Protein AF-A0A968F7E0-F1 (afdb_monomer_lite)

Structure (mmCIF, N/CA/C/O backbone):
data_AF-A0A968F7E0-F1
#
_entry.id   AF-A0A968F7E0-F1
#
loop_
_atom_site.group_PDB
_atom_site.id
_atom_site.type_symbol
_atom_site.label_atom_id
_atom_site.label_alt_id
_atom_site.label_comp_id
_atom_site.label_asym_id
_atom_site.label_entity_id
_atom_site.label_seq_id
_atom_site.pdbx_PDB_ins_code
_atom_site.Cartn_x
_atom_site.Cartn_y
_atom_site.Cartn_z
_atom_site.occupancy
_atom_site.B_iso_or_equiv
_atom_site.auth_seq_id
_atom_site.auth_comp_id
_atom_site.auth_asym_id
_atom_site.auth_atom_id
_atom_site.pdbx_PDB_model_num
ATOM 1 N N . ASN A 1 1 ? 20.312 -10.559 -6.177 1.00 51.75 1 ASN A N 1
ATOM 2 C CA . ASN A 1 1 ? 20.698 -9.211 -6.650 1.00 51.75 1 ASN A CA 1
ATOM 3 C C . ASN A 1 1 ? 19.522 -8.268 -6.496 1.00 51.75 1 ASN A C 1
ATOM 5 O O . ASN A 1 1 ? 18.759 -8.102 -7.439 1.00 51.75 1 ASN A O 1
ATOM 9 N N . LEU A 1 2 ? 19.345 -7.714 -5.297 1.00 56.06 2 LEU A N 1
ATOM 10 C CA . LEU A 1 2 ? 18.481 -6.549 -5.111 1.00 56.06 2 LEU A CA 1
ATOM 11 C C . LEU A 1 2 ? 19.252 -5.317 -5.614 1.00 56.06 2 LEU A C 1
ATOM 13 O O . LEU A 1 2 ? 20.476 -5.282 -5.449 1.00 56.06 2 LEU A O 1
ATOM 17 N N . PRO A 1 3 ? 18.596 -4.344 -6.263 1.00 62.72 3 PRO A N 1
ATOM 18 C CA . PRO A 1 3 ? 19.257 -3.106 -6.649 1.00 62.72 3 PRO A CA 1
ATOM 19 C C . PRO A 1 3 ? 19.772 -2.392 -5.396 1.00 62.72 3 PRO A C 1
ATOM 21 O O . PRO A 1 3 ? 19.087 -2.336 -4.374 1.00 62.72 3 PRO A O 1
ATOM 24 N N . GLN A 1 4 ? 20.988 -1.854 -5.465 1.00 68.12 4 GLN A N 1
ATOM 25 C CA . GLN A 1 4 ? 21.515 -1.041 -4.379 1.00 68.12 4 GLN A CA 1
ATOM 26 C C . GLN A 1 4 ? 20.740 0.277 -4.365 1.00 68.12 4 GLN A C 1
ATOM 28 O O . GLN A 1 4 ? 20.821 1.064 -5.307 1.00 68.12 4 GLN A O 1
ATOM 33 N N . ALA A 1 5 ? 19.942 0.489 -3.324 1.00 68.81 5 ALA A N 1
ATOM 34 C CA . ALA A 1 5 ? 19.170 1.709 -3.197 1.00 68.81 5 ALA A CA 1
ATOM 35 C C . ALA A 1 5 ? 20.101 2.846 -2.748 1.00 68.81 5 ALA A C 1
ATOM 37 O O . ALA A 1 5 ? 20.697 2.784 -1.674 1.00 68.81 5 ALA A O 1
ATOM 38 N N . CYS A 1 6 ? 20.244 3.867 -3.590 1.00 75.06 6 CYS A N 1
ATOM 39 C CA . CYS A 1 6 ? 20.906 5.119 -3.251 1.00 75.06 6 CYS A CA 1
ATOM 40 C C . CYS A 1 6 ? 19.848 6.218 -3.314 1.00 75.06 6 CYS A C 1
ATOM 42 O O . CYS A 1 6 ? 19.402 6.598 -4.393 1.00 75.06 6 CYS A O 1
ATOM 44 N N . PHE A 1 7 ? 19.397 6.674 -2.153 1.00 76.94 7 PHE A N 1
ATOM 45 C CA . PHE A 1 7 ? 18.449 7.773 -2.027 1.00 76.94 7 PHE A CA 1
ATOM 46 C C . PHE A 1 7 ? 18.911 8.696 -0.903 1.00 76.94 7 PHE A C 1
ATOM 48 O O . PHE A 1 7 ? 19.540 8.255 0.060 1.00 76.94 7 PHE A O 1
ATOM 55 N N . ALA A 1 8 ? 18.618 9.986 -1.039 1.00 81.75 8 ALA A N 1
ATOM 56 C CA . ALA A 1 8 ? 18.859 10.945 0.024 1.00 81.75 8 ALA A CA 1
ATOM 57 C C . ALA A 1 8 ? 17.731 10.832 1.055 1.00 81.75 8 ALA A C 1
ATOM 59 O O . ALA A 1 8 ? 16.564 11.040 0.725 1.00 81.75 8 ALA A O 1
ATOM 60 N N . GLU A 1 9 ? 18.069 10.503 2.300 1.00 84.00 9 GLU A N 1
ATOM 61 C CA . GLU A 1 9 ? 17.119 10.643 3.399 1.00 84.00 9 GLU A CA 1
ATOM 62 C C . GLU A 1 9 ? 17.078 12.094 3.868 1.00 84.00 9 GLU A C 1
ATOM 64 O O . GLU A 1 9 ? 18.103 12.751 4.057 1.00 84.00 9 GLU A O 1
ATOM 69 N N . ILE A 1 10 ? 15.864 12.598 4.056 1.00 83.62 10 ILE A N 1
ATOM 70 C CA . ILE A 1 10 ? 15.644 13.908 4.651 1.00 83.62 10 ILE A CA 1
ATOM 71 C C . ILE A 1 10 ? 15.666 13.711 6.168 1.00 83.62 10 ILE A C 1
ATOM 73 O O . ILE A 1 10 ? 14.897 12.914 6.699 1.00 83.62 10 ILE A O 1
ATOM 77 N N . ASN A 1 11 ? 16.507 14.466 6.880 1.00 81.88 11 ASN A N 1
ATOM 78 C CA . ASN A 1 11 ? 16.614 14.435 8.348 1.00 81.88 11 ASN A CA 1
ATOM 79 C C . ASN A 1 11 ? 15.422 15.123 9.048 1.00 81.88 11 ASN A C 1
ATOM 81 O O . ASN A 1 11 ? 15.596 15.915 9.976 1.00 81.88 11 ASN A O 1
ATOM 85 N N . GLN A 1 12 ? 14.199 14.863 8.590 1.00 85.75 12 GLN A N 1
ATOM 86 C CA . GLN A 1 12 ? 12.973 15.310 9.239 1.00 85.75 12 GLN A CA 1
ATOM 87 C C . GLN A 1 12 ? 12.021 14.128 9.419 1.00 85.75 12 GLN A C 1
ATOM 89 O O . GLN A 1 12 ? 11.762 13.401 8.460 1.00 85.75 12 GLN A O 1
ATOM 94 N N . PRO A 1 13 ? 11.475 13.935 10.631 1.00 89.06 13 PRO A N 1
ATOM 95 C CA . PRO A 1 13 ? 10.511 12.877 10.862 1.00 89.06 13 PRO A CA 1
ATOM 96 C C . PRO A 1 13 ? 9.209 13.193 10.126 1.00 89.06 13 PRO A C 1
ATOM 98 O O . PRO A 1 13 ? 8.702 14.315 10.192 1.00 89.06 13 PRO A O 1
ATOM 101 N N . ILE A 1 14 ? 8.640 12.179 9.474 1.00 93.00 14 ILE A N 1
ATOM 102 C CA . ILE A 1 14 ? 7.366 12.324 8.760 1.00 93.00 14 ILE A CA 1
ATOM 103 C C . ILE A 1 14 ? 6.211 12.692 9.697 1.00 93.00 14 ILE A C 1
ATOM 105 O O . ILE A 1 14 ? 5.257 13.297 9.237 1.00 93.00 14 ILE A O 1
ATOM 109 N N . SER A 1 15 ? 6.326 12.419 11.003 1.00 90.62 15 SER A N 1
ATOM 110 C CA . SER A 1 15 ? 5.326 12.784 12.017 1.00 90.62 15 SER A CA 1
ATOM 111 C C . SER A 1 15 ? 5.107 14.293 12.168 1.00 90.62 15 SER A C 1
ATOM 113 O O . SER A 1 15 ? 4.170 14.717 12.831 1.00 90.62 15 SER A O 1
ATOM 115 N N . LYS A 1 16 ? 5.965 15.126 11.561 1.00 91.19 16 LYS A N 1
ATOM 116 C CA . LYS A 1 16 ? 5.742 16.576 11.438 1.00 91.19 16 LYS A CA 1
ATOM 117 C C . LYS A 1 16 ? 4.886 16.968 10.230 1.00 91.19 16 LYS A C 1
ATOM 119 O O . LYS A 1 16 ? 4.508 18.129 10.136 1.00 91.19 16 LYS A O 1
ATOM 124 N N . LYS A 1 17 ? 4.666 16.042 9.294 1.00 91.88 17 LYS A N 1
ATOM 125 C CA . LYS A 1 17 ? 3.908 16.240 8.051 1.00 91.88 17 LYS A CA 1
ATOM 126 C C . LYS A 1 17 ? 2.617 15.429 8.018 1.00 91.88 17 LYS A C 1
ATOM 128 O O . LYS A 1 17 ? 1.662 15.889 7.426 1.00 91.88 17 LYS A O 1
ATOM 133 N N . VAL A 1 18 ? 2.617 14.226 8.589 1.00 94.06 18 VAL A N 1
ATOM 134 C CA . VAL A 1 18 ? 1.445 13.354 8.671 1.00 94.06 18 VAL A CA 1
ATOM 135 C C . VAL A 1 18 ? 1.449 12.608 9.995 1.00 94.06 18 VAL A C 1
ATOM 137 O O . VAL A 1 18 ? 2.458 12.000 10.363 1.00 94.06 18 VAL A O 1
ATOM 140 N N . ASP A 1 19 ? 0.332 12.658 10.707 1.00 95.19 19 ASP A N 1
ATOM 141 C CA . ASP A 1 19 ? 0.129 11.899 11.936 1.00 95.19 19 ASP A CA 1
ATOM 142 C C . ASP A 1 19 ? -0.545 10.551 11.649 1.00 95.19 19 ASP A C 1
ATOM 144 O O . ASP A 1 19 ? -1.306 10.411 10.690 1.00 95.19 19 ASP A O 1
ATOM 148 N N . VAL A 1 20 ? -0.255 9.542 12.468 1.00 96.44 20 VAL A N 1
ATOM 149 C CA . VAL A 1 20 ? -0.835 8.199 12.339 1.00 96.44 20 VAL A CA 1
ATOM 150 C C . VAL A 1 20 ? -1.419 7.794 13.679 1.00 96.44 20 VAL A C 1
ATOM 152 O O . VAL A 1 20 ? -0.690 7.575 14.647 1.00 96.44 20 VAL A O 1
ATOM 155 N N . GLU A 1 21 ? -2.733 7.616 13.711 1.00 97.19 21 GLU A N 1
ATOM 156 C CA . GLU A 1 21 ? -3.457 7.160 14.889 1.00 97.19 21 GLU A CA 1
ATOM 157 C C . GLU A 1 21 ? -4.048 5.769 14.657 1.00 97.19 21 GLU A C 1
ATOM 159 O O . GLU A 1 21 ? -4.611 5.477 13.604 1.00 97.19 21 GLU A O 1
ATOM 164 N N . ILE A 1 22 ? -3.948 4.905 15.667 1.00 98.00 22 ILE A N 1
ATOM 165 C CA . ILE A 1 22 ? -4.528 3.561 15.649 1.00 98.00 22 ILE A CA 1
ATOM 166 C C . ILE A 1 22 ? -5.577 3.492 16.753 1.00 98.00 22 ILE A C 1
ATOM 168 O O . ILE A 1 22 ? -5.246 3.435 17.937 1.00 98.00 22 ILE A O 1
ATOM 172 N N . HIS A 1 23 ? -6.850 3.498 16.371 1.00 98.12 23 HIS A N 1
ATOM 173 C CA . HIS A 1 23 ? -7.985 3.435 17.300 1.00 98.12 23 HIS A CA 1
ATOM 174 C C . HIS A 1 23 ? -8.474 1.999 17.533 1.00 98.12 23 HIS A C 1
ATOM 176 O O . HIS A 1 23 ? -9.282 1.765 18.426 1.00 98.12 23 HIS A O 1
ATOM 182 N N . CYS A 1 24 ? -7.961 1.028 16.772 1.00 97.50 24 CYS A N 1
ATOM 183 C CA . CYS A 1 24 ? -8.291 -0.397 16.884 1.00 97.50 24 CYS A CA 1
ATOM 184 C C . CYS A 1 24 ? -7.036 -1.279 17.094 1.00 97.50 24 CYS A C 1
ATOM 186 O O . CYS A 1 24 ? -6.760 -2.170 16.291 1.00 97.50 24 CYS A O 1
ATOM 188 N N . PRO A 1 25 ? -6.245 -1.076 18.169 1.00 97.12 25 PRO A N 1
ATOM 189 C CA . PRO A 1 25 ? -4.948 -1.743 18.354 1.00 97.12 25 PRO A CA 1
ATOM 190 C C . PRO A 1 25 ? -5.029 -3.273 18.481 1.00 97.12 25 PRO A C 1
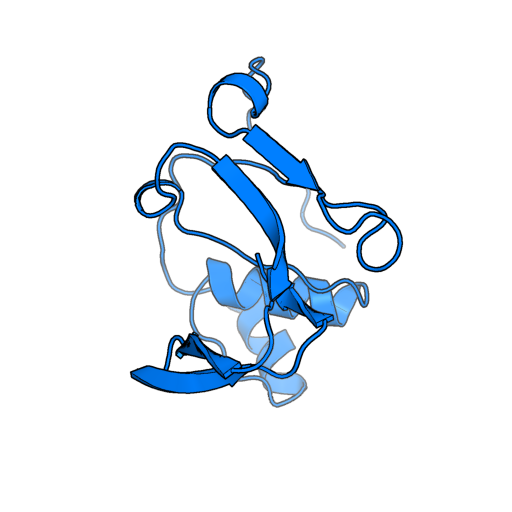ATOM 192 O O . PRO A 1 25 ? -4.029 -3.960 18.290 1.00 97.12 25 PRO A O 1
ATOM 195 N N . THR A 1 26 ? -6.202 -3.826 18.798 1.00 96.62 26 THR A N 1
ATOM 196 C CA . THR A 1 26 ? -6.429 -5.278 18.805 1.00 96.62 26 THR A CA 1
ATOM 197 C C . THR A 1 26 ? -6.421 -5.858 17.390 1.00 96.62 26 THR A C 1
ATOM 199 O O . THR A 1 26 ? -5.830 -6.914 17.172 1.00 96.62 26 THR A O 1
ATOM 202 N N . THR A 1 27 ? -7.037 -5.160 16.433 1.00 95.69 27 THR A N 1
ATOM 203 C CA . THR A 1 27 ? -7.204 -5.621 15.044 1.00 95.69 27 THR A CA 1
ATOM 204 C C . THR A 1 27 ? -6.061 -5.131 14.149 1.00 95.69 27 THR A C 1
ATOM 206 O O . THR A 1 27 ? -5.605 -5.849 13.261 1.00 95.69 27 THR A O 1
ATOM 209 N N . CYS A 1 28 ? -5.527 -3.940 14.428 1.00 97.00 28 CYS A N 1
ATOM 210 C CA . CYS A 1 28 ? -4.329 -3.390 13.804 1.00 97.00 28 CYS A CA 1
ATOM 211 C C . CYS A 1 28 ? -3.294 -3.037 14.886 1.00 97.00 28 CYS A C 1
ATOM 213 O O . CYS A 1 28 ? -3.243 -1.900 15.345 1.00 97.00 28 CYS A O 1
ATOM 215 N N . PRO A 1 29 ? -2.432 -3.976 15.312 1.00 97.00 29 PRO A N 1
ATOM 216 C CA . PRO A 1 29 ? -1.458 -3.708 16.374 1.00 97.00 29 PRO A CA 1
ATOM 217 C C . PRO A 1 29 ? -0.318 -2.783 15.934 1.00 97.00 29 PRO A C 1
ATOM 219 O O . PRO A 1 29 ? 0.435 -2.281 16.768 1.00 97.00 29 PRO A O 1
ATOM 222 N N . ARG A 1 30 ? -0.142 -2.587 14.622 1.00 96.94 30 ARG A N 1
ATOM 223 C CA . ARG A 1 30 ? 0.915 -1.748 14.065 1.00 96.94 30 ARG A CA 1
ATOM 224 C C . ARG A 1 30 ? 0.528 -1.218 12.692 1.00 96.94 30 ARG A C 1
ATOM 226 O O . ARG A 1 30 ? 0.211 -1.994 11.797 1.00 96.94 30 ARG A O 1
ATOM 233 N N . TYR A 1 31 ? 0.717 0.084 12.520 1.00 96.38 31 TYR A N 1
ATOM 234 C CA . TYR A 1 31 ? 0.671 0.772 11.238 1.00 96.38 31 TYR A CA 1
ATOM 235 C C . TYR A 1 31 ? 1.942 1.606 11.079 1.00 96.38 31 TYR A C 1
ATOM 237 O O . TYR A 1 31 ? 2.365 2.283 12.016 1.00 96.38 31 TYR A O 1
ATOM 245 N N . ALA A 1 32 ? 2.595 1.516 9.923 1.00 94.69 32 ALA A N 1
ATOM 246 C CA . ALA A 1 32 ? 3.826 2.244 9.642 1.00 94.69 32 ALA A CA 1
ATOM 247 C C . ALA A 1 32 ? 3.708 2.948 8.294 1.00 94.69 32 ALA A C 1
ATOM 249 O O . ALA A 1 32 ? 3.231 2.363 7.326 1.00 94.69 32 ALA A O 1
ATOM 250 N N . ALA A 1 33 ? 4.181 4.189 8.238 1.00 94.62 33 ALA A N 1
ATOM 251 C CA . ALA A 1 33 ? 4.166 5.002 7.034 1.0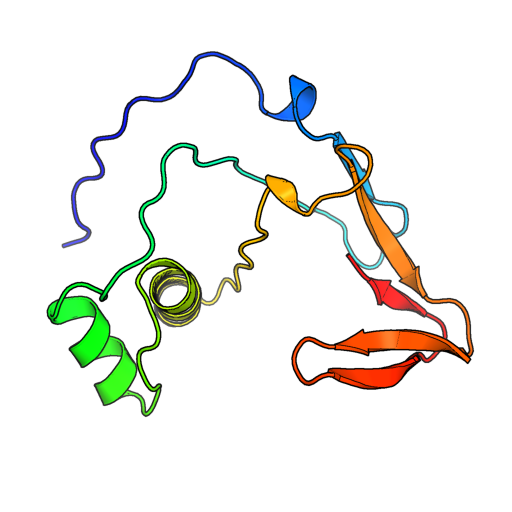0 94.62 33 ALA A CA 1
ATOM 252 C C . ALA A 1 33 ? 5.575 5.502 6.705 1.00 94.62 33 ALA A C 1
ATOM 254 O O . ALA A 1 33 ? 6.436 5.630 7.581 1.00 94.62 33 ALA A O 1
ATOM 255 N N . ARG A 1 34 ? 5.798 5.802 5.427 1.00 93.12 34 ARG A N 1
ATOM 256 C CA . ARG A 1 34 ? 6.963 6.532 4.926 1.00 93.12 34 ARG A CA 1
ATOM 257 C C . ARG A 1 34 ? 6.477 7.516 3.870 1.00 93.12 34 ARG A C 1
ATOM 259 O O . ARG A 1 34 ? 5.657 7.149 3.039 1.00 93.12 34 ARG A O 1
ATOM 266 N N . LEU A 1 35 ? 7.007 8.736 3.896 1.00 93.12 35 LEU A N 1
ATOM 267 C CA . LEU A 1 35 ? 6.770 9.732 2.857 1.00 93.12 35 LEU A CA 1
ATOM 268 C C . LEU A 1 35 ? 7.929 9.708 1.858 1.00 93.12 35 LEU A C 1
ATOM 270 O O . LEU A 1 35 ? 9.096 9.702 2.262 1.00 93.12 35 LEU A O 1
ATOM 274 N N . ILE A 1 36 ? 7.601 9.685 0.569 1.00 92.62 36 ILE A N 1
ATOM 275 C CA . ILE A 1 36 ? 8.558 9.778 -0.533 1.00 92.62 36 ILE A CA 1
ATOM 276 C C . ILE A 1 36 ? 8.139 10.981 -1.376 1.00 92.62 36 ILE A C 1
ATOM 278 O O . ILE A 1 36 ? 7.091 10.954 -2.014 1.00 92.62 36 ILE A O 1
ATOM 282 N N . ASP A 1 37 ? 8.953 12.033 -1.351 1.00 89.88 37 ASP A N 1
ATOM 283 C CA . ASP A 1 37 ? 8.702 13.267 -2.095 1.00 89.88 37 ASP A CA 1
ATOM 284 C C . ASP A 1 37 ? 9.301 13.184 -3.515 1.00 89.88 37 ASP A C 1
ATOM 286 O O . ASP A 1 37 ? 10.271 12.461 -3.752 1.00 89.88 37 ASP A O 1
ATOM 290 N N . ASN A 1 38 ? 8.757 13.976 -4.446 1.00 90.69 38 ASN A N 1
ATOM 291 C CA . ASN A 1 38 ? 9.226 14.103 -5.837 1.00 90.69 38 ASN A CA 1
ATOM 292 C C . ASN A 1 38 ? 9.177 12.797 -6.653 1.00 90.69 38 ASN A C 1
ATOM 294 O O . ASN A 1 38 ? 10.078 12.508 -7.442 1.00 90.69 38 ASN A O 1
ATOM 298 N N . VAL A 1 39 ? 8.123 12.001 -6.467 1.00 93.56 39 VAL A N 1
ATOM 299 C CA . VAL A 1 39 ? 7.882 10.806 -7.282 1.00 93.56 39 VAL A CA 1
ATOM 300 C C . VAL A 1 39 ? 7.283 11.210 -8.628 1.00 93.56 39 VAL A C 1
ATOM 302 O O . VAL A 1 39 ? 6.230 11.839 -8.683 1.00 93.56 39 VAL A O 1
ATOM 305 N N . GLU A 1 40 ? 7.925 10.804 -9.722 1.00 94.94 40 GLU A N 1
ATOM 306 C CA . GLU A 1 40 ? 7.350 10.892 -11.065 1.00 94.94 40 GLU A CA 1
ATOM 307 C C . GLU A 1 40 ? 6.631 9.580 -11.400 1.00 94.94 40 GLU A C 1
ATOM 309 O O . GLU A 1 40 ? 7.245 8.508 -11.402 1.00 94.94 40 GLU A O 1
ATOM 314 N N . ILE A 1 41 ? 5.327 9.649 -11.675 1.00 97.06 41 ILE A N 1
ATOM 315 C CA . ILE A 1 41 ? 4.555 8.482 -12.111 1.00 97.06 41 ILE A CA 1
ATOM 316 C C . ILE A 1 41 ? 4.886 8.177 -13.567 1.00 97.06 41 ILE A C 1
ATOM 318 O O . ILE A 1 41 ? 4.773 9.032 -14.443 1.00 97.06 41 ILE A O 1
ATOM 322 N N . GLY A 1 42 ? 5.248 6.930 -13.841 1.00 97.56 42 GLY A N 1
ATOM 323 C CA . GLY A 1 42 ? 5.635 6.513 -15.179 1.00 97.56 42 GLY A CA 1
ATOM 324 C C . GLY A 1 42 ? 5.638 5.005 -15.355 1.00 97.56 42 GLY A C 1
ATOM 325 O O . GLY A 1 42 ? 5.175 4.239 -14.508 1.00 97.56 42 GLY A O 1
ATOM 326 N N . LYS A 1 43 ? 6.172 4.562 -16.493 1.00 97.75 43 LYS A N 1
ATOM 327 C CA . LYS A 1 43 ? 6.284 3.138 -16.799 1.00 97.75 43 LYS A CA 1
ATOM 328 C C . LYS A 1 43 ? 7.318 2.470 -15.890 1.00 97.75 43 LYS A C 1
ATOM 330 O O . LYS A 1 43 ? 8.428 2.971 -15.722 1.00 97.75 43 LYS A O 1
ATOM 335 N N . SER A 1 44 ? 6.979 1.292 -15.380 1.00 97.62 44 SER A N 1
ATOM 336 C CA . SER A 1 44 ? 7.902 0.465 -14.604 1.00 97.62 44 SER A CA 1
ATOM 337 C C . SER A 1 44 ? 9.107 -0.007 -15.426 1.00 97.62 44 SER A C 1
ATOM 339 O O . SER A 1 44 ? 9.003 -0.211 -16.642 1.00 97.62 44 SER A O 1
ATOM 341 N N . PRO A 1 45 ? 10.263 -0.257 -14.789 1.00 96.00 45 PRO A N 1
ATOM 342 C CA . PRO A 1 45 ? 11.399 -0.874 -15.459 1.00 96.00 45 PRO A CA 1
ATOM 343 C C . PRO A 1 45 ? 11.033 -2.232 -16.075 1.00 96.00 45 PRO A C 1
ATOM 345 O O . PRO A 1 45 ? 10.335 -3.039 -15.462 1.00 96.00 45 PRO A O 1
ATOM 348 N N . ASN A 1 46 ? 11.576 -2.534 -17.260 1.00 96.94 46 ASN A N 1
ATOM 349 C CA . ASN A 1 46 ? 11.244 -3.757 -18.008 1.00 96.94 46 ASN A CA 1
ATOM 350 C C . ASN A 1 46 ? 11.426 -5.054 -17.201 1.00 96.94 46 ASN A C 1
ATOM 352 O O . ASN A 1 46 ? 10.699 -6.019 -17.417 1.00 96.94 46 ASN A O 1
ATOM 356 N N . TRP A 1 47 ? 12.399 -5.103 -16.287 1.00 95.62 47 TRP A N 1
ATOM 357 C CA . TRP A 1 47 ? 12.623 -6.283 -15.452 1.00 95.62 47 TRP A CA 1
ATOM 358 C C . TRP A 1 47 ? 11.473 -6.523 -14.464 1.00 95.62 47 TRP A C 1
ATOM 360 O O . TRP A 1 47 ? 11.140 -7.676 -14.208 1.00 95.62 47 TRP A O 1
ATOM 370 N N . MET A 1 48 ? 10.859 -5.459 -13.938 1.00 96.56 48 MET A N 1
ATOM 371 C CA . MET A 1 48 ? 9.748 -5.543 -12.990 1.00 96.56 48 MET A CA 1
ATOM 372 C C . MET A 1 48 ? 8.478 -5.962 -13.721 1.00 96.56 48 MET A C 1
ATOM 374 O O . MET A 1 48 ? 7.828 -6.913 -13.301 1.00 96.56 48 MET A O 1
ATOM 378 N N . ILE A 1 49 ? 8.214 -5.340 -14.876 1.00 97.88 49 ILE A N 1
ATOM 379 C CA . ILE A 1 49 ? 7.093 -5.695 -15.760 1.00 97.88 49 ILE A CA 1
ATOM 380 C C . ILE A 1 49 ? 7.126 -7.190 -16.086 1.00 97.88 49 ILE A C 1
ATOM 382 O O . ILE A 1 49 ? 6.164 -7.897 -15.816 1.00 97.88 49 ILE A O 1
ATOM 386 N N . ARG A 1 50 ? 8.265 -7.701 -16.576 1.00 97.56 50 ARG A N 1
ATOM 387 C CA . ARG A 1 50 ? 8.405 -9.124 -16.932 1.00 97.56 50 ARG A CA 1
ATOM 388 C C . ARG A 1 50 ? 8.166 -10.060 -15.746 1.00 97.56 50 ARG A C 1
ATOM 390 O O . ARG A 1 50 ? 7.608 -11.135 -15.936 1.00 97.56 50 ARG A O 1
ATOM 397 N N . ARG A 1 51 ? 8.599 -9.677 -14.538 1.00 96.69 51 ARG A N 1
ATOM 398 C CA . ARG A 1 51 ? 8.385 -10.485 -13.326 1.00 96.69 51 ARG A CA 1
ATOM 399 C C . ARG A 1 51 ? 6.909 -10.521 -12.937 1.00 96.69 51 ARG A C 1
ATOM 401 O O . ARG A 1 51 ? 6.398 -11.610 -12.702 1.00 96.69 51 ARG A O 1
ATOM 408 N N . LEU A 1 52 ? 6.225 -9.379 -12.941 1.00 97.88 52 LEU A N 1
ATOM 409 C CA . LEU A 1 52 ? 4.789 -9.312 -12.651 1.00 97.88 52 LEU A CA 1
ATOM 410 C C . LEU A 1 52 ? 3.973 -10.098 -13.689 1.00 97.88 52 LEU A C 1
ATOM 412 O O . LEU A 1 52 ? 3.168 -10.958 -13.332 1.00 97.88 52 LEU A O 1
ATOM 416 N N . GLU A 1 53 ? 4.247 -9.892 -14.976 1.00 97.81 53 GLU A N 1
ATOM 417 C CA . GLU A 1 53 ? 3.518 -10.562 -16.057 1.00 97.81 53 GLU A CA 1
ATOM 418 C C . GLU A 1 53 ? 3.748 -12.079 -16.069 1.00 97.81 53 GLU A C 1
ATOM 420 O O . GLU A 1 53 ? 2.823 -12.833 -16.364 1.00 97.81 53 GLU A O 1
ATOM 425 N N . SER A 1 54 ? 4.941 -12.554 -15.684 1.00 97.62 54 SER A N 1
ATOM 426 C CA . SER A 1 54 ? 5.226 -13.997 -15.603 1.00 97.62 54 SER A CA 1
ATOM 427 C C . SER A 1 54 ? 4.380 -14.749 -14.573 1.00 97.62 54 S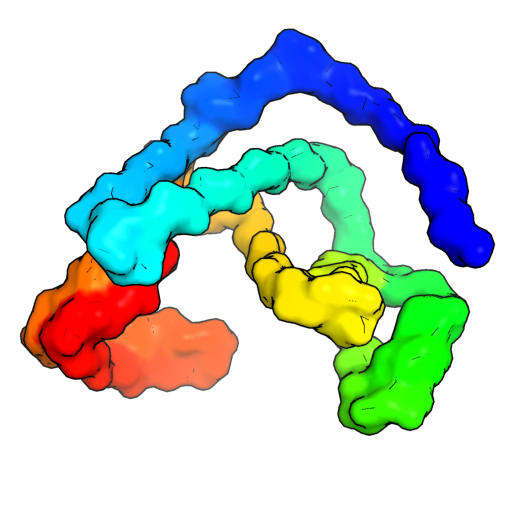ER A C 1
ATOM 429 O O . SER A 1 54 ? 4.256 -15.969 -14.669 1.00 97.62 54 SER A O 1
ATOM 431 N N . VAL A 1 55 ? 3.776 -14.033 -13.620 1.00 97.25 55 VAL A N 1
ATOM 432 C CA . VAL A 1 55 ? 2.840 -14.588 -12.631 1.00 97.25 55 VAL A CA 1
ATOM 433 C C . VAL A 1 55 ? 1.394 -14.158 -12.899 1.00 97.25 55 VAL A C 1
ATOM 435 O O . VAL A 1 55 ? 0.535 -14.265 -12.028 1.00 97.25 55 VAL A O 1
ATOM 438 N N . GLY A 1 56 ? 1.110 -13.668 -14.109 1.00 96.94 56 GLY A N 1
ATOM 439 C CA . GLY A 1 56 ? -0.232 -13.274 -14.535 1.00 96.94 56 GLY A CA 1
ATOM 440 C C . GLY A 1 56 ? -0.703 -11.918 -14.003 1.00 96.94 56 GLY A C 1
ATOM 441 O O . GLY A 1 56 ? -1.876 -11.588 -14.169 1.00 96.94 56 GLY A O 1
ATOM 442 N N . MET A 1 57 ? 0.173 -11.112 -13.391 1.00 97.06 57 MET A N 1
ATOM 443 C CA . MET A 1 57 ? -0.166 -9.754 -12.958 1.00 97.06 57 MET A CA 1
ATOM 444 C C . MET A 1 57 ? 0.169 -8.732 -14.045 1.00 97.06 57 MET A C 1
ATOM 446 O O . MET A 1 57 ? 1.314 -8.602 -14.475 1.00 97.06 57 MET A O 1
ATOM 450 N N . ARG A 1 58 ? -0.838 -7.967 -14.477 1.00 97.06 58 ARG A N 1
ATOM 451 C CA . ARG A 1 58 ? -0.664 -6.876 -15.445 1.00 97.06 58 ARG A CA 1
ATOM 452 C C . ARG A 1 58 ? 0.035 -5.685 -14.784 1.00 97.06 58 ARG A C 1
ATOM 454 O O . ARG A 1 58 ? -0.467 -5.170 -13.790 1.00 97.06 58 ARG A O 1
ATOM 461 N N . ALA A 1 59 ? 1.128 -5.217 -15.382 1.00 97.31 59 ALA A N 1
ATOM 462 C CA . ALA A 1 59 ? 1.797 -3.980 -14.982 1.00 97.31 59 ALA A CA 1
ATOM 463 C C . ALA A 1 59 ? 0.926 -2.739 -15.266 1.00 97.31 59 ALA A C 1
ATOM 465 O O . ALA A 1 59 ? 0.229 -2.678 -16.285 1.00 97.31 59 ALA A O 1
ATOM 466 N N . ILE A 1 60 ? 0.976 -1.745 -14.379 1.00 97.25 60 ILE A N 1
ATOM 467 C CA . ILE A 1 60 ? 0.170 -0.519 -14.431 1.00 97.25 60 ILE A CA 1
ATOM 468 C C . ILE A 1 60 ? 1.078 0.715 -14.499 1.00 97.25 60 ILE A C 1
ATOM 470 O O . ILE A 1 60 ? 1.098 1.406 -15.516 1.00 97.25 60 ILE A O 1
ATOM 474 N N . ASN A 1 61 ? 1.829 0.997 -13.434 1.00 97.81 61 ASN A N 1
ATOM 475 C CA . ASN A 1 61 ? 2.809 2.084 -13.354 1.00 97.81 61 ASN A CA 1
ATOM 476 C C . ASN A 1 61 ? 3.833 1.787 -12.249 1.00 97.81 61 ASN A C 1
ATOM 478 O O . ASN A 1 61 ? 3.621 0.901 -11.426 1.00 97.81 61 ASN A O 1
ATOM 482 N N . ASN A 1 62 ? 4.921 2.550 -12.202 1.00 97.25 62 ASN A N 1
ATOM 483 C CA . ASN A 1 62 ? 6.032 2.346 -11.270 1.00 97.25 62 ASN A CA 1
ATOM 484 C C . ASN A 1 62 ? 5.642 2.292 -9.781 1.00 97.25 62 ASN A C 1
ATOM 486 O O . ASN A 1 62 ? 6.298 1.567 -9.036 1.00 97.25 62 ASN A O 1
ATOM 490 N N . VAL A 1 63 ? 4.595 2.999 -9.343 1.00 97.56 63 VAL A N 1
ATOM 491 C CA . VAL A 1 63 ? 4.151 3.010 -7.936 1.00 97.56 63 VAL A CA 1
ATOM 492 C C . VAL A 1 63 ? 3.235 1.828 -7.610 1.00 97.56 63 VAL A C 1
ATOM 494 O O . VAL A 1 63 ? 3.425 1.171 -6.589 1.00 97.56 63 VAL A O 1
ATOM 497 N N . VAL A 1 64 ? 2.275 1.508 -8.477 1.00 97.25 64 VAL A N 1
ATOM 498 C CA . VAL A 1 64 ? 1.390 0.346 -8.277 1.00 97.25 64 VAL A CA 1
ATOM 499 C C . VAL A 1 64 ? 2.158 -0.964 -8.456 1.00 97.25 64 VAL A C 1
ATOM 501 O O . VAL A 1 64 ? 1.926 -1.950 -7.759 1.00 97.25 64 VAL A O 1
ATOM 504 N N . ASP A 1 65 ? 3.108 -0.986 -9.381 1.00 97.88 65 ASP A N 1
ATOM 505 C CA . ASP A 1 65 ? 3.870 -2.187 -9.683 1.00 97.88 65 ASP A CA 1
ATOM 506 C C . ASP A 1 65 ? 4.867 -2.509 -8.575 1.00 97.88 65 ASP A C 1
ATOM 508 O O . ASP A 1 65 ? 5.040 -3.684 -8.263 1.00 97.88 65 ASP A O 1
ATOM 512 N N . ILE A 1 66 ? 5.492 -1.508 -7.938 1.00 96.75 66 ILE A N 1
ATOM 513 C CA . ILE A 1 66 ? 6.443 -1.782 -6.854 1.00 96.75 66 ILE A CA 1
ATOM 514 C C . ILE A 1 66 ? 5.745 -2.340 -5.609 1.00 96.75 66 ILE A C 1
ATOM 516 O O . ILE A 1 66 ? 6.297 -3.240 -4.978 1.00 96.75 66 ILE A O 1
ATOM 520 N N . THR A 1 67 ? 4.531 -1.888 -5.268 1.00 97.56 67 THR A N 1
ATOM 521 C CA . THR A 1 67 ? 3.790 -2.444 -4.121 1.00 97.56 67 THR A CA 1
ATOM 522 C C . THR A 1 67 ? 3.385 -3.896 -4.373 1.00 97.56 67 THR A C 1
ATOM 524 O O . THR A 1 67 ? 3.591 -4.746 -3.506 1.00 97.56 67 THR A O 1
ATOM 527 N N . ASN A 1 68 ? 2.917 -4.213 -5.584 1.00 97.62 68 ASN A N 1
ATOM 528 C CA . ASN A 1 68 ? 2.628 -5.588 -6.003 1.00 97.62 68 ASN A CA 1
ATOM 529 C C . ASN A 1 68 ? 3.891 -6.456 -6.064 1.00 97.62 68 ASN A C 1
ATOM 531 O O . ASN A 1 68 ? 3.886 -7.611 -5.644 1.00 97.62 68 ASN A O 1
ATOM 535 N N . TYR A 1 69 ? 4.989 -5.900 -6.567 1.00 96.75 69 TYR A N 1
ATOM 536 C CA . TYR A 1 69 ? 6.262 -6.597 -6.658 1.00 96.75 69 TYR A CA 1
ATOM 537 C C . TYR A 1 69 ? 6.794 -6.971 -5.267 1.00 96.75 69 TYR A C 1
ATOM 539 O O . TYR A 1 69 ? 7.163 -8.123 -5.046 1.00 96.75 69 TYR A O 1
ATOM 547 N N . VAL A 1 70 ? 6.775 -6.035 -4.310 1.00 95.75 70 VAL A N 1
ATOM 548 C CA . VAL A 1 70 ? 7.190 -6.289 -2.919 1.00 95.75 70 VAL A CA 1
ATOM 549 C C . VAL A 1 70 ? 6.262 -7.290 -2.232 1.00 95.75 70 VAL A C 1
ATOM 551 O O . VAL A 1 70 ? 6.757 -8.168 -1.519 1.00 95.75 70 VAL A O 1
ATOM 554 N N . LEU A 1 71 ? 4.949 -7.219 -2.478 1.00 96.31 71 LEU A N 1
ATOM 555 C CA . LEU A 1 71 ? 3.995 -8.222 -1.999 1.00 96.31 71 LEU A CA 1
ATOM 556 C C . LEU A 1 71 ? 4.384 -9.626 -2.475 1.00 96.31 71 LEU A C 1
ATOM 558 O O . LEU A 1 71 ? 4.457 -10.543 -1.664 1.00 96.31 71 LEU A O 1
ATOM 562 N N . LEU A 1 72 ? 4.677 -9.801 -3.763 1.00 95.50 72 LEU A N 1
ATOM 563 C CA . LEU A 1 72 ? 5.061 -11.105 -4.311 1.00 95.50 72 LEU A CA 1
ATOM 564 C C . LEU A 1 72 ? 6.442 -11.573 -3.835 1.00 95.50 72 LEU A C 1
ATOM 566 O O . LEU A 1 72 ? 6.658 -12.769 -3.658 1.00 95.50 72 LEU A O 1
ATOM 570 N N . GLU A 1 73 ? 7.383 -10.649 -3.640 1.00 93.31 73 GLU A N 1
ATOM 571 C CA . GLU A 1 73 ? 8.754 -10.971 -3.232 1.00 93.31 73 GLU A CA 1
ATOM 572 C C . GLU A 1 73 ? 8.865 -11.301 -1.736 1.00 93.31 73 GLU A C 1
ATOM 574 O O . GLU A 1 73 ? 9.659 -12.159 -1.354 1.00 93.31 73 GLU A O 1
ATOM 579 N N . THR A 1 74 ? 8.082 -10.631 -0.887 1.00 95.81 74 THR A N 1
ATOM 580 C CA . THR A 1 74 ? 8.233 -10.691 0.581 1.00 95.81 74 THR A CA 1
ATOM 581 C C . THR A 1 74 ? 7.002 -11.209 1.322 1.00 95.81 74 THR A C 1
ATOM 583 O O . THR A 1 74 ? 7.087 -11.502 2.513 1.00 95.81 74 THR A O 1
ATOM 586 N N . GLY A 1 75 ? 5.851 -11.304 0.654 1.00 96.06 75 GLY A N 1
ATOM 587 C CA . GLY A 1 75 ? 4.563 -11.594 1.284 1.00 96.06 75 GLY A CA 1
ATOM 588 C C . GLY A 1 75 ? 3.959 -10.412 2.049 1.00 96.06 75 GLY A C 1
ATOM 589 O O . GLY A 1 75 ? 2.917 -10.580 2.679 1.00 96.06 75 GLY A O 1
ATOM 590 N N . HIS A 1 76 ? 4.585 -9.228 2.023 1.00 95.50 76 HIS A N 1
ATOM 591 C CA . HIS A 1 76 ? 4.111 -8.055 2.754 1.00 95.50 76 HIS A CA 1
ATOM 592 C C . HIS A 1 76 ? 3.327 -7.099 1.838 1.00 95.50 76 HIS A C 1
ATOM 594 O O . HIS A 1 76 ? 3.931 -6.471 0.964 1.00 95.50 76 HIS A O 1
ATOM 600 N N . PRO A 1 77 ? 1.999 -6.963 2.013 1.00 96.62 77 PRO A N 1
ATOM 601 C CA . PRO A 1 77 ? 1.213 -6.022 1.230 1.00 96.62 77 PRO A CA 1
ATOM 602 C C . PRO A 1 77 ? 1.566 -4.586 1.616 1.00 96.62 77 PRO A C 1
ATOM 604 O O . PRO A 1 77 ? 1.694 -4.253 2.792 1.00 96.62 77 PRO A O 1
ATOM 607 N N . LEU A 1 78 ? 1.687 -3.731 0.606 1.00 97.56 78 LEU A N 1
ATOM 608 C CA . LEU A 1 78 ? 1.906 -2.301 0.767 1.00 97.56 78 LEU A CA 1
ATOM 609 C C . LEU A 1 78 ? 0.792 -1.530 0.065 1.00 97.56 78 LEU A C 1
ATOM 611 O O . LEU A 1 78 ? 0.241 -1.987 -0.936 1.00 97.56 78 LEU A O 1
ATOM 615 N N . HIS A 1 79 ? 0.514 -0.333 0.565 1.00 96.44 79 HIS A N 1
ATOM 616 C CA . HIS A 1 79 ? -0.366 0.626 -0.084 1.00 96.44 79 HIS A CA 1
ATOM 617 C C . HIS A 1 79 ? 0.353 1.966 -0.232 1.00 96.44 79 HIS A C 1
ATOM 619 O O . HIS A 1 79 ? 1.174 2.329 0.612 1.00 96.44 79 HIS A O 1
ATOM 625 N N . ALA A 1 80 ? 0.055 2.684 -1.312 1.00 96.50 80 ALA A N 1
ATOM 626 C CA . ALA A 1 80 ? 0.592 4.008 -1.579 1.00 96.50 80 ALA A CA 1
ATOM 627 C C . ALA A 1 80 ? -0.569 4.998 -1.677 1.00 96.50 80 ALA A C 1
ATOM 629 O O . ALA A 1 80 ? -1.4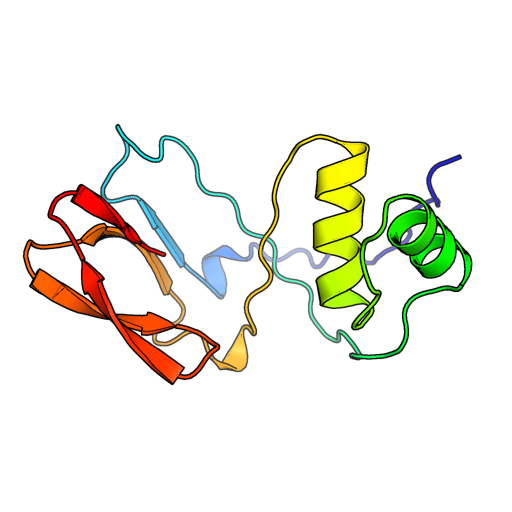49 4.831 -2.517 1.00 96.50 80 ALA A O 1
ATOM 630 N N . PHE A 1 81 ? -0.546 6.015 -0.820 1.00 95.31 81 PHE A N 1
ATOM 631 C CA . PHE A 1 81 ? -1.481 7.134 -0.859 1.00 95.31 81 PHE A CA 1
ATOM 632 C C . PHE A 1 81 ? -0.815 8.334 -1.532 1.00 95.31 81 PHE A C 1
ATOM 634 O O . PHE A 1 81 ? 0.384 8.561 -1.344 1.00 95.31 81 PHE A O 1
ATOM 641 N N . ASP A 1 82 ? -1.590 9.118 -2.280 1.00 94.75 82 ASP A N 1
ATOM 642 C CA . ASP A 1 82 ? -1.159 10.455 -2.681 1.00 94.75 82 ASP A CA 1
ATOM 643 C C . ASP A 1 82 ? -1.248 11.371 -1.458 1.00 94.75 82 ASP A C 1
ATOM 645 O O . ASP A 1 82 ? -2.335 11.618 -0.937 1.00 94.75 82 ASP A O 1
ATOM 649 N N . PHE A 1 83 ? -0.097 11.859 -0.992 1.00 94.56 83 PHE A N 1
ATOM 650 C CA . PHE A 1 83 ? -0.023 12.734 0.174 1.00 94.56 83 PHE A CA 1
ATOM 651 C C . PHE A 1 83 ? -0.882 13.997 0.007 1.00 94.56 83 PHE A C 1
ATOM 653 O O . PHE A 1 83 ? -1.488 14.441 0.976 1.00 94.56 83 PHE A O 1
ATOM 660 N N . GLY A 1 84 ? -1.001 14.536 -1.212 1.00 93.12 84 GLY A N 1
ATOM 661 C CA . GLY A 1 84 ? -1.810 15.729 -1.478 1.00 93.12 84 GLY A CA 1
ATOM 662 C C . GLY A 1 84 ? -3.320 15.513 -1.341 1.00 93.12 84 GLY A C 1
ATOM 663 O O . GLY A 1 84 ? -4.064 16.491 -1.303 1.00 93.12 84 GLY A O 1
ATOM 664 N N . LEU A 1 85 ? -3.772 14.257 -1.265 1.00 94.12 85 LEU A N 1
ATOM 665 C CA . LEU A 1 85 ? -5.176 13.884 -1.074 1.00 94.12 85 LEU A CA 1
ATOM 666 C C . LEU A 1 85 ? -5.486 13.435 0.362 1.00 94.12 85 LEU A C 1
ATOM 668 O O . LEU A 1 85 ? -6.633 13.109 0.658 1.00 94.12 85 LEU A O 1
ATOM 672 N N . ILE A 1 86 ? -4.492 13.403 1.257 1.00 94.56 86 ILE A N 1
ATOM 673 C CA . ILE A 1 86 ? -4.714 13.072 2.668 1.00 94.56 86 ILE A CA 1
ATOM 674 C C . ILE A 1 86 ? -5.261 14.309 3.377 1.00 94.56 86 ILE A C 1
ATOM 676 O O . ILE A 1 86 ? -4.553 15.287 3.610 1.00 94.56 86 ILE A O 1
ATOM 680 N N . GLU A 1 87 ? -6.537 14.264 3.743 1.00 92.56 87 GLU A N 1
ATOM 681 C CA . GLU A 1 87 ? -7.178 15.366 4.451 1.00 92.56 87 GLU A CA 1
ATOM 682 C C . GLU A 1 87 ? -6.702 15.464 5.907 1.00 92.56 87 GLU A C 1
ATOM 684 O O . GLU A 1 87 ? -6.591 14.472 6.628 1.00 92.56 87 GLU A O 1
ATOM 689 N N . GLY A 1 88 ? -6.441 16.693 6.360 1.00 92.62 88 GLY A N 1
ATOM 690 C CA . GLY A 1 88 ? -6.082 16.971 7.752 1.00 92.62 88 GLY A CA 1
ATOM 691 C C . GLY A 1 88 ? -4.719 16.430 8.183 1.00 92.62 88 GLY A C 1
ATOM 692 O O . GLY A 1 88 ? -4.477 16.356 9.389 1.00 92.62 88 GLY A O 1
ATOM 693 N N . ASP A 1 89 ? -3.858 16.053 7.228 1.00 93.19 89 ASP A N 1
ATOM 694 C CA . ASP A 1 89 ? -2.506 15.547 7.480 1.00 93.19 89 ASP A CA 1
ATOM 695 C C . ASP A 1 89 ? -2.496 14.390 8.497 1.00 93.19 89 ASP A C 1
ATOM 697 O O . ASP A 1 89 ? -1.609 14.279 9.348 1.00 93.19 89 ASP A O 1
ATOM 701 N N . LYS A 1 90 ? -3.519 13.526 8.453 1.00 95.50 90 LYS A N 1
ATOM 702 C CA . LYS A 1 90 ? -3.707 12.456 9.433 1.00 95.50 90 LYS A CA 1
ATOM 703 C C . LYS A 1 90 ? -4.257 11.185 8.798 1.00 95.50 90 LYS A C 1
ATOM 705 O O . LYS A 1 90 ? -5.219 11.217 8.042 1.00 95.50 90 LYS A O 1
ATOM 710 N N . ILE A 1 91 ? -3.677 10.055 9.184 1.00 96.81 91 ILE A N 1
ATOM 711 C CA . ILE A 1 91 ? -4.174 8.711 8.887 1.00 96.81 91 ILE A CA 1
ATOM 712 C C . ILE A 1 91 ? -4.778 8.144 10.173 1.00 96.81 91 ILE A C 1
ATOM 714 O O . ILE A 1 91 ? -4.099 8.092 11.201 1.00 96.81 91 ILE A O 1
ATOM 718 N N . VAL A 1 92 ? -6.038 7.708 10.124 1.00 97.25 92 VAL A N 1
ATOM 719 C CA . VAL A 1 92 ? -6.748 7.163 11.291 1.00 97.25 92 VAL A CA 1
ATOM 720 C C . VAL A 1 92 ? -7.189 5.737 11.005 1.00 97.25 92 VAL A C 1
ATOM 722 O O . VAL A 1 92 ? -8.193 5.502 10.340 1.00 97.25 92 VAL A O 1
ATOM 725 N N . VAL A 1 93 ? -6.474 4.774 11.581 1.00 98.06 93 VAL A N 1
ATOM 726 C CA . VAL A 1 93 ? -6.819 3.357 11.461 1.00 98.06 93 VAL A CA 1
ATOM 727 C C . VAL A 1 93 ? -7.859 3.001 12.514 1.00 98.06 93 VAL A C 1
ATOM 729 O O . VAL A 1 93 ? -7.567 2.969 13.715 1.00 98.06 93 VAL A O 1
ATOM 732 N N . ARG A 1 94 ? -9.083 2.714 12.082 1.00 97.88 94 ARG A N 1
ATOM 733 C CA . ARG A 1 94 ? -10.218 2.451 12.977 1.00 97.88 94 ARG A CA 1
ATOM 734 C C . ARG A 1 94 ? -11.139 1.380 12.422 1.00 97.88 94 ARG A C 1
ATOM 736 O O . ARG A 1 94 ? -11.060 1.012 11.259 1.00 97.88 94 ARG A O 1
ATOM 743 N N . GLU A 1 95 ? -12.066 0.936 13.251 1.00 97.94 95 GLU A N 1
ATOM 744 C CA . GLU A 1 95 ? -13.168 0.093 12.806 1.00 97.94 95 GLU A CA 1
ATOM 745 C C . GLU A 1 95 ? -14.328 0.947 12.268 1.00 97.94 95 GLU A C 1
ATOM 747 O O . GLU A 1 95 ? -14.569 2.084 12.705 1.00 97.94 95 GLU A O 1
ATOM 752 N N . SER A 1 96 ? -15.025 0.410 11.272 1.00 97.31 96 SER A N 1
ATOM 753 C CA . SER A 1 96 ? -16.248 0.979 10.728 1.00 97.31 96 SER A CA 1
ATOM 754 C C . SER A 1 96 ? -17.409 0.786 11.688 1.00 97.31 96 SER A C 1
ATOM 756 O O . SER A 1 96 ? -17.471 -0.193 12.436 1.00 97.31 96 SER A O 1
ATOM 758 N N . ARG A 1 97 ? -18.376 1.697 11.607 1.00 96.75 97 ARG A N 1
ATOM 759 C CA . ARG A 1 97 ? -19.679 1.513 12.252 1.00 96.75 97 ARG A CA 1
ATOM 760 C C . ARG A 1 97 ? -20.575 0.657 11.363 1.00 96.75 97 ARG A C 1
ATOM 762 O O . ARG A 1 97 ? -20.491 0.740 10.137 1.00 96.75 97 ARG A O 1
ATOM 769 N N . ALA A 1 98 ? -21.477 -0.111 11.962 1.00 97.38 98 ALA A N 1
ATOM 770 C CA . ALA A 1 98 ? -22.504 -0.843 11.224 1.00 97.38 98 ALA A CA 1
ATOM 771 C C . ALA A 1 98 ? -23.246 0.051 10.206 1.00 97.38 98 ALA A C 1
ATOM 773 O O . ALA A 1 98 ? -23.857 1.057 10.573 1.00 97.38 98 ALA A O 1
ATOM 774 N N . GLY A 1 99 ? -23.214 -0.335 8.928 1.00 96.56 99 GLY A N 1
ATOM 775 C CA . GLY A 1 99 ? -23.890 0.380 7.843 1.00 96.56 99 GLY A CA 1
ATOM 776 C C . GLY A 1 99 ? -23.176 1.652 7.378 1.00 96.56 99 GLY A C 1
ATOM 777 O O . GLY A 1 99 ? -23.749 2.413 6.597 1.00 96.56 99 GLY A O 1
ATOM 778 N N . GLU A 1 100 ? -21.947 1.902 7.839 1.00 97.56 100 GLU A N 1
ATOM 779 C CA . GLU A 1 100 ? -21.131 3.016 7.365 1.00 97.56 100 GLU A CA 1
ATOM 780 C C . GLU A 1 100 ? -20.919 2.919 5.851 1.00 97.56 100 GLU A C 1
ATOM 782 O O . GLU A 1 100 ? -20.568 1.861 5.324 1.00 97.56 100 GLU A O 1
ATOM 787 N N . LYS A 1 101 ? -21.173 4.025 5.148 1.00 97.00 101 LYS A N 1
ATOM 788 C CA . LYS A 1 101 ? -21.023 4.103 3.697 1.00 97.00 101 LYS A CA 1
ATOM 789 C C . LYS A 1 101 ? -19.582 4.422 3.331 1.00 97.00 101 LYS A C 1
ATOM 791 O O . LYS A 1 101 ? -19.004 5.353 3.886 1.00 97.00 101 LYS A O 1
ATOM 796 N N . PHE A 1 102 ? -19.045 3.702 2.358 1.00 95.88 102 PHE A N 1
ATOM 797 C CA . PHE A 1 102 ? -17.698 3.908 1.843 1.00 95.88 102 PHE A CA 1
ATOM 798 C C . PHE A 1 102 ? -17.680 3.763 0.323 1.00 95.88 102 PHE A C 1
ATOM 800 O O . PHE A 1 102 ? -18.297 2.841 -0.208 1.00 95.88 102 PHE A O 1
ATOM 807 N N . VAL A 1 103 ? -16.986 4.666 -0.370 1.00 95.12 103 VAL A N 1
ATOM 808 C CA . VAL A 1 103 ? -16.838 4.621 -1.830 1.00 95.12 103 VAL A CA 1
ATOM 809 C C . VAL A 1 103 ? -15.435 4.132 -2.169 1.00 95.12 103 VAL A C 1
ATOM 811 O O . VAL A 1 103 ? -14.447 4.718 -1.733 1.00 95.12 103 VAL A O 1
ATOM 814 N N . THR A 1 104 ? -15.345 3.039 -2.919 1.00 91.88 104 THR A N 1
ATOM 815 C CA . THR A 1 104 ? -14.072 2.456 -3.364 1.00 91.88 104 THR A CA 1
ATOM 816 C C . THR A 1 104 ? -13.558 3.125 -4.638 1.00 91.88 104 THR A C 1
ATOM 818 O O . THR A 1 104 ? -14.278 3.849 -5.317 1.00 91.88 104 THR A O 1
ATOM 821 N N . LEU A 1 105 ? -12.299 2.849 -4.999 1.00 87.75 105 LEU A N 1
ATOM 822 C CA . LEU A 1 105 ? -11.636 3.410 -6.188 1.00 87.75 105 LEU A CA 1
ATOM 823 C C . LEU A 1 105 ? -12.333 3.094 -7.525 1.00 87.75 105 LEU A C 1
ATOM 825 O O . LEU A 1 105 ? -12.009 3.708 -8.535 1.00 87.75 105 LEU A O 1
ATOM 829 N N . ASP A 1 106 ? -13.239 2.116 -7.558 1.00 89.75 106 ASP A N 1
ATOM 830 C CA . ASP A 1 106 ? -14.076 1.786 -8.715 1.00 89.75 106 ASP A CA 1
ATOM 831 C C . ASP A 1 106 ? -15.462 2.461 -8.667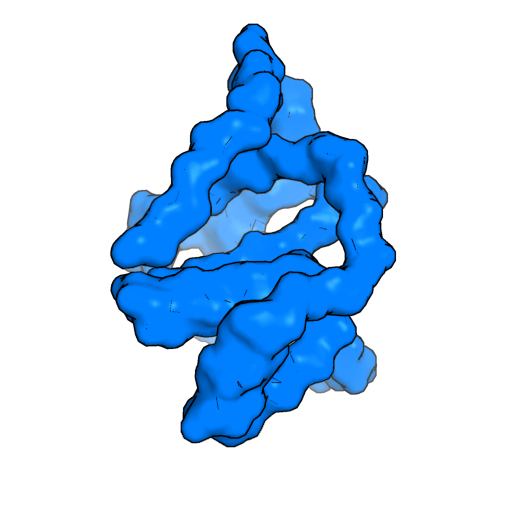 1.0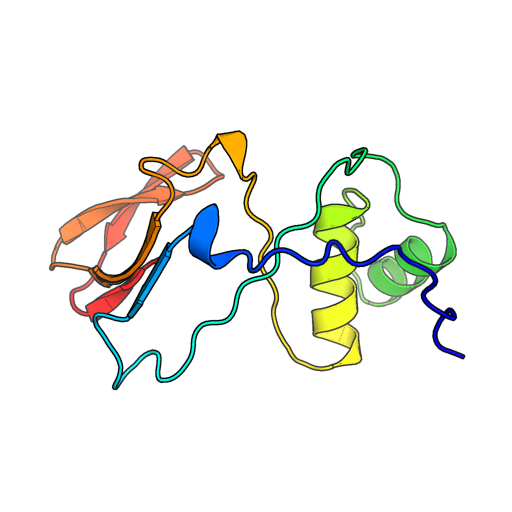0 89.75 106 ASP A C 1
ATOM 833 O O . ASP A 1 106 ? -16.393 1.995 -9.327 1.00 89.75 106 ASP A O 1
ATOM 837 N N . ASP A 1 107 ? -15.591 3.540 -7.884 1.00 92.56 107 ASP A N 1
ATOM 838 C CA . ASP A 1 107 ? -16.782 4.384 -7.704 1.00 92.56 107 ASP A CA 1
ATOM 839 C C . ASP A 1 107 ? -18.019 3.643 -7.169 1.00 92.56 107 ASP A C 1
ATOM 841 O O . ASP A 1 107 ? -19.162 4.082 -7.335 1.00 92.56 107 ASP A O 1
ATOM 845 N N . LYS A 1 108 ? -17.815 2.506 -6.499 1.00 95.12 108 LYS A N 1
ATOM 846 C CA . LYS A 1 108 ? -18.901 1.740 -5.884 1.00 95.12 108 LYS A CA 1
ATOM 847 C C . LYS A 1 108 ? -19.102 2.145 -4.434 1.00 95.12 108 LYS A C 1
ATOM 849 O O . LYS A 1 108 ? -18.167 2.153 -3.641 1.00 95.12 108 LYS A O 1
ATOM 854 N N . GLU A 1 109 ? -20.352 2.435 -4.079 1.00 96.62 109 GLU A N 1
ATOM 855 C CA . GLU A 1 109 ? -20.754 2.613 -2.685 1.00 96.62 109 GLU A CA 1
ATOM 856 C C . GLU A 1 109 ? -20.978 1.246 -2.026 1.00 96.62 109 GLU A C 1
ATOM 858 O O . GLU A 1 109 ? -21.748 0.411 -2.507 1.00 96.62 109 GLU A O 1
ATOM 863 N N . HIS A 1 110 ? -20.329 1.045 -0.887 1.00 95.06 110 HIS A N 1
ATOM 864 C CA . HIS A 1 110 ? -20.459 -0.123 -0.035 1.00 95.06 110 HIS A CA 1
ATOM 865 C C . HIS A 1 110 ? -21.011 0.286 1.329 1.00 95.06 110 HIS A C 1
ATOM 867 O O . HIS A 1 110 ? -20.625 1.316 1.878 1.00 95.06 110 HIS A O 1
ATOM 873 N N . GLN A 1 111 ? -21.892 -0.542 1.894 1.00 97.31 111 GLN A N 1
ATOM 874 C CA . GLN A 1 111 ? -22.228 -0.481 3.316 1.00 97.31 111 GLN A CA 1
ATOM 875 C C . GLN A 1 111 ? -21.351 -1.475 4.061 1.00 97.31 111 GLN A C 1
ATOM 877 O O . GLN A 1 111 ? -21.352 -2.669 3.749 1.00 97.31 111 GLN A O 1
ATOM 882 N N . LEU A 1 112 ? -20.595 -0.979 5.029 1.00 96.88 112 LEU A N 1
ATOM 883 C CA . LEU A 1 112 ? -19.641 -1.780 5.775 1.00 96.88 112 LEU A CA 1
ATOM 884 C C . LEU A 1 112 ? -20.321 -2.470 6.954 1.00 96.88 112 LEU A C 1
ATOM 886 O O . LEU A 1 112 ? -21.174 -1.901 7.641 1.00 96.88 112 LEU A O 1
ATOM 890 N N . ALA A 1 113 ? -19.928 -3.719 7.189 1.00 96.12 113 ALA A N 1
ATOM 891 C CA . ALA A 1 113 ? -20.280 -4.413 8.416 1.00 96.12 113 ALA A CA 1
ATOM 892 C C . ALA A 1 113 ? -19.579 -3.741 9.602 1.00 96.12 113 ALA A C 1
ATOM 894 O O . ALA A 1 113 ? -18.520 -3.133 9.443 1.00 96.12 113 ALA A O 1
ATOM 895 N N . ASP A 1 114 ? -20.163 -3.869 10.789 1.00 97.00 114 ASP A N 1
ATOM 896 C CA . ASP A 1 114 ? -19.526 -3.402 12.019 1.00 97.00 114 ASP A CA 1
ATOM 897 C C . ASP A 1 114 ? -18.164 -4.082 12.213 1.00 97.00 114 ASP A C 1
ATOM 899 O O . ASP A 1 114 ? -18.032 -5.282 11.952 1.00 97.00 114 ASP A O 1
ATOM 903 N N . GLY A 1 115 ? -17.149 -3.326 12.635 1.00 95.44 115 GLY A N 1
ATOM 904 C CA . GLY A 1 115 ? -15.817 -3.886 12.885 1.00 95.44 115 GLY A CA 1
ATOM 905 C C . GLY A 1 115 ? -14.933 -4.071 11.643 1.00 95.44 115 GLY A C 1
ATOM 906 O O . GLY A 1 115 ? -13.855 -4.653 11.752 1.00 95.44 115 GLY A O 1
ATOM 907 N N . THR A 1 116 ? -15.335 -3.592 10.458 1.00 96.44 116 THR A N 1
ATOM 908 C CA . THR A 1 116 ? -14.442 -3.600 9.282 1.00 96.44 116 THR A CA 1
ATOM 909 C C . THR A 1 116 ? -13.324 -2.584 9.500 1.00 96.44 116 THR A C 1
ATOM 911 O O . THR A 1 116 ? -13.599 -1.420 9.770 1.00 96.44 116 THR A O 1
ATOM 914 N N . VAL A 1 117 ? -12.058 -2.989 9.382 1.00 96.62 117 VAL A N 1
ATOM 915 C CA . VAL A 1 117 ? -10.939 -2.046 9.537 1.00 96.62 117 VAL A CA 1
ATOM 916 C C . VAL A 1 117 ? -10.857 -1.122 8.327 1.00 96.62 117 VAL A C 1
ATOM 918 O O . VAL A 1 117 ? -10.808 -1.578 7.184 1.00 96.62 117 VAL A O 1
ATOM 921 N N . LEU A 1 118 ? -10.810 0.174 8.610 1.00 96.19 118 LEU A N 1
ATOM 922 C CA . LEU A 1 118 ? -10.645 1.267 7.669 1.00 96.19 118 LEU A CA 1
ATOM 923 C C . LEU A 1 118 ? -9.333 2.003 7.935 1.00 96.19 118 LEU A C 1
ATOM 925 O O . LEU A 1 118 ? -8.839 2.036 9.067 1.00 96.19 118 LEU A O 1
ATOM 929 N N . ILE A 1 119 ? -8.808 2.601 6.870 1.00 95.19 119 ILE A N 1
ATOM 930 C CA . ILE A 1 119 ? -7.676 3.529 6.863 1.00 95.19 119 ILE A CA 1
ATOM 931 C C . ILE A 1 119 ? -8.177 4.835 6.260 1.00 95.19 119 ILE A C 1
ATOM 933 O O . ILE A 1 119 ? -8.906 4.739 5.245 1.00 95.19 119 ILE A O 1
#

Foldseek 3Di:
DPDDDDDDDDPDDCCVQAAEAEPPCVVVVDDDDDDDPDDDKAAADPVLQVVCVVVPHHGDINVVSVQVSCCVVPVDHDDDDDSVPDPPRYDYWDWDDQQDWDADPVRDIDGDHTGHIDD

pLDDT: mean 93.41, std 7.95, range [51.75, 98.12]

Secondary structure (DSSP, 8-state):
-------PPPSS-GGGT-EEEES-TTT-S--------SPPP-PPPHHHHHHHHHTTPPP--HHHHHHHHHHHHHS-------GGG-GGGEEEEEEPPTTEEEE-TTS-EEEEPTT-EE-

Radius of gyration: 16.93 Å; chains: 1; bounding box: 45×32×37 Å

Sequence (119 aa):
NLPQACFAEINQPISKKVDVEIHCPTTCPRYAARLIDNVEIGKSPNWMIRRLESVGMRAINNVVDITNYVLLETGHPLHAFDFGLIEGDKIVVRESRAGEKFVTLDDKEHQLADGTVLI